Protein AF-A0A1I7U3R9-F1 (afdb_monomer_lite)

Structure (mmCIF, N/CA/C/O backbone):
data_AF-A0A1I7U3R9-F1
#
_entry.id   AF-A0A1I7U3R9-F1
#
loop_
_atom_site.group_PDB
_atom_site.id
_atom_site.type_symbol
_atom_site.label_atom_id
_atom_site.label_alt_id
_atom_site.label_comp_id
_atom_site.label_asym_id
_atom_site.label_entity_id
_atom_site.label_seq_id
_atom_site.pdbx_PDB_ins_code
_atom_site.Cartn_x
_atom_site.Cartn_y
_atom_site.Cartn_z
_atom_site.occupancy
_atom_site.B_iso_or_equiv
_atom_site.auth_seq_id
_a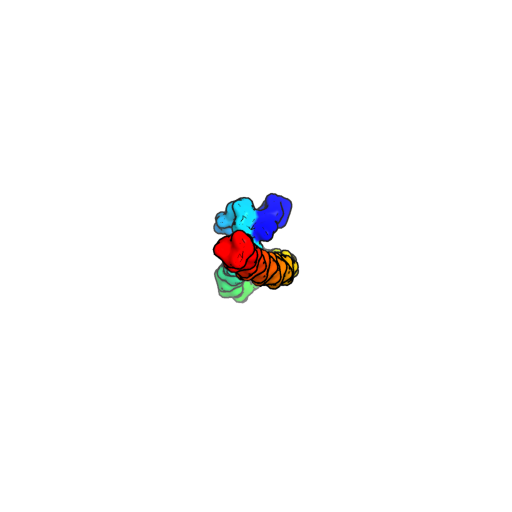tom_site.auth_comp_id
_atom_site.auth_asym_id
_atom_site.auth_atom_id
_atom_site.pdbx_PDB_model_num
ATOM 1 N N . MET A 1 1 ? -7.620 10.256 6.325 1.00 63.84 1 MET A N 1
ATOM 2 C CA . MET A 1 1 ? -8.037 10.963 5.102 1.00 63.84 1 MET A CA 1
ATOM 3 C C . MET A 1 1 ? -6.883 11.811 4.624 1.00 63.84 1 MET A C 1
ATOM 5 O O . MET A 1 1 ? -6.332 12.530 5.452 1.00 63.84 1 MET A O 1
ATOM 9 N N . ALA A 1 2 ? -6.526 11.701 3.342 1.00 65.81 2 ALA A N 1
ATOM 10 C CA . ALA A 1 2 ? -5.388 12.408 2.758 1.00 65.81 2 ALA A CA 1
ATOM 11 C C . ALA A 1 2 ? -5.561 13.927 2.775 1.00 65.81 2 ALA A C 1
ATOM 13 O O . ALA A 1 2 ? -6.608 14.441 2.378 1.00 65.81 2 ALA A O 1
ATOM 14 N N . THR A 1 3 ? -4.536 14.633 3.254 1.00 72.69 3 THR A N 1
ATOM 15 C CA . THR A 1 3 ? -4.520 16.100 3.282 1.00 72.69 3 THR A CA 1
ATOM 16 C C . THR A 1 3 ? -4.174 16.675 1.905 1.00 72.69 3 THR A C 1
ATOM 18 O O . THR A 1 3 ? -3.479 16.034 1.118 1.00 72.69 3 THR A O 1
ATOM 21 N N . HIS A 1 4 ? -4.636 17.893 1.598 1.00 63.56 4 HIS A N 1
ATOM 22 C CA . HIS A 1 4 ? -4.396 18.548 0.300 1.00 63.56 4 HIS A CA 1
ATOM 23 C C . HIS A 1 4 ? -2.897 18.628 -0.066 1.00 63.56 4 HIS A C 1
ATOM 25 O O . HIS A 1 4 ? -2.537 18.459 -1.228 1.00 63.56 4 HIS A O 1
ATOM 31 N N . ASP A 1 5 ? -2.013 18.828 0.915 1.00 66.94 5 ASP A N 1
ATOM 32 C CA . ASP A 1 5 ? -0.554 18.897 0.716 1.00 66.94 5 ASP A CA 1
ATOM 33 C C . ASP A 1 5 ? 0.060 17.530 0.334 1.00 66.94 5 ASP A C 1
ATOM 35 O O . ASP A 1 5 ? 0.862 17.414 -0.602 1.00 66.94 5 ASP A O 1
ATOM 39 N N . GLU A 1 6 ? -0.402 16.452 0.978 1.00 67.75 6 GLU A N 1
ATOM 40 C CA . GLU A 1 6 ? -0.030 15.078 0.621 1.00 67.75 6 GLU A CA 1
ATOM 41 C C . GLU A 1 6 ? -0.581 14.693 -0.755 1.00 67.75 6 GLU A C 1
ATOM 43 O O . GLU A 1 6 ? 0.125 14.063 -1.545 1.00 67.75 6 GLU A O 1
ATOM 48 N N . LEU A 1 7 ? -1.807 15.118 -1.076 1.00 66.25 7 LEU A N 1
ATOM 49 C CA . LEU A 1 7 ? -2.437 14.913 -2.382 1.00 66.25 7 LEU A CA 1
ATOM 50 C C . LEU A 1 7 ? -1.692 15.649 -3.499 1.00 66.25 7 LEU A C 1
ATOM 52 O O . LEU A 1 7 ? -1.454 15.062 -4.553 1.00 66.25 7 LEU A O 1
ATOM 56 N N . GLN A 1 8 ? -1.242 16.885 -3.268 1.00 67.06 8 GLN A N 1
ATOM 57 C CA . GLN A 1 8 ? -0.422 17.627 -4.230 1.00 67.06 8 GLN A CA 1
ATOM 58 C C . GLN A 1 8 ? 0.913 16.923 -4.498 1.00 67.06 8 GLN A C 1
ATOM 60 O O . GLN A 1 8 ? 1.332 16.766 -5.650 1.00 67.06 8 GLN A O 1
ATOM 65 N N . THR A 1 9 ? 1.557 16.440 -3.434 1.00 71.38 9 THR A N 1
ATOM 66 C CA . THR A 1 9 ? 2.795 15.662 -3.540 1.00 71.38 9 THR A CA 1
ATOM 67 C C . THR A 1 9 ? 2.556 14.358 -4.313 1.00 71.38 9 THR A C 1
ATOM 69 O O . THR A 1 9 ? 3.342 14.012 -5.198 1.00 71.38 9 THR A O 1
ATOM 72 N N . LEU A 1 10 ? 1.440 13.669 -4.058 1.00 70.75 10 LEU A N 1
ATOM 73 C CA . LEU A 1 10 ? 1.028 12.438 -4.743 1.00 70.75 10 LEU A CA 1
ATOM 74 C C . LEU A 1 10 ? 0.729 12.654 -6.234 1.00 70.75 10 LEU A C 1
ATOM 76 O O . LEU A 1 10 ? 1.238 11.902 -7.069 1.00 70.75 10 LEU A O 1
ATOM 80 N N . MET A 1 11 ? -0.013 13.706 -6.585 1.00 66.81 11 MET A N 1
ATOM 81 C CA . MET A 1 11 ? -0.333 14.060 -7.974 1.00 66.81 11 MET A CA 1
ATOM 82 C C . MET A 1 11 ? 0.914 14.436 -8.787 1.00 66.81 11 MET A C 1
ATOM 84 O O . MET A 1 11 ? 0.969 14.174 -9.988 1.00 66.81 11 MET A O 1
ATOM 88 N N . SER A 1 12 ? 1.951 14.993 -8.147 1.00 67.50 12 SER A N 1
ATOM 89 C CA . SER A 1 12 ? 3.231 15.287 -8.813 1.00 67.50 12 SER A CA 1
ATOM 90 C C . SER A 1 12 ? 4.029 14.025 -9.186 1.00 67.50 12 SER A C 1
ATOM 92 O O . SER A 1 12 ? 4.806 14.020 -10.145 1.00 67.50 12 SER A O 1
ATOM 94 N N . VAL A 1 13 ? 3.837 12.936 -8.435 1.00 66.44 13 VAL A N 1
ATOM 95 C CA . VAL A 1 13 ? 4.547 11.659 -8.608 1.00 66.44 13 VAL A CA 1
ATOM 96 C C . VAL A 1 13 ? 3.758 10.699 -9.505 1.00 66.44 13 VAL A C 1
ATOM 98 O O . VAL A 1 13 ? 4.356 9.909 -10.248 1.00 66.44 13 VAL A O 1
ATOM 101 N N . VAL A 1 14 ? 2.426 10.790 -9.474 1.00 67.69 14 VAL A N 1
ATOM 102 C CA . VAL A 1 14 ? 1.514 9.994 -10.298 1.00 67.69 14 VAL A CA 1
ATOM 103 C C . VAL A 1 14 ? 0.416 10.898 -10.881 1.00 67.69 14 VAL A C 1
ATOM 105 O O . VAL A 1 14 ? -0.643 11.048 -10.277 1.00 67.69 14 VAL A O 1
ATOM 108 N N . PRO A 1 15 ? 0.624 11.476 -12.079 1.00 64.56 15 PRO A N 1
ATOM 109 C CA . PRO A 1 15 ? -0.352 12.381 -12.696 1.00 64.56 15 PRO A CA 1
ATOM 110 C C . PRO A 1 15 ? -1.682 11.694 -13.036 1.00 64.56 15 PRO A C 1
ATOM 112 O O . PRO A 1 15 ? -2.714 12.345 -13.152 1.00 64.56 15 PRO A O 1
ATOM 115 N N . SER A 1 16 ? -1.651 10.372 -13.217 1.00 63.44 16 SER A N 1
ATOM 116 C CA . SER A 1 16 ? -2.804 9.532 -13.552 1.00 63.44 16 SER A CA 1
ATOM 117 C C . SER A 1 16 ? -3.656 9.147 -12.336 1.00 63.44 16 SER A C 1
ATOM 119 O O . SER A 1 16 ? -4.686 8.497 -12.508 1.00 63.44 16 SER A O 1
ATOM 121 N N . LEU A 1 17 ? -3.227 9.489 -11.117 1.00 66.31 17 LEU A N 1
ATOM 122 C CA . LEU A 1 17 ? -3.932 9.128 -9.892 1.00 66.31 17 LEU A CA 1
ATOM 123 C C . LEU A 1 17 ? -5.112 10.088 -9.704 1.00 66.31 17 LEU A C 1
ATOM 125 O O . LEU A 1 17 ? -4.934 11.243 -9.322 1.00 66.31 17 LEU A O 1
ATOM 129 N N . GLN A 1 18 ? -6.326 9.618 -9.988 1.00 65.56 18 GLN A N 1
ATOM 130 C CA . GLN A 1 18 ? -7.556 10.357 -9.700 1.00 65.56 18 GLN A CA 1
ATOM 131 C C . GLN A 1 18 ? -7.884 10.243 -8.208 1.00 65.56 18 GLN A C 1
ATOM 133 O O . GLN A 1 18 ? -8.824 9.554 -7.816 1.00 65.56 18 GLN A O 1
ATOM 138 N N . VAL A 1 19 ? -7.078 10.886 -7.365 1.00 66.81 19 VAL A N 1
ATOM 139 C CA . VAL A 1 19 ? -7.344 10.959 -5.927 1.00 66.81 19 VAL A CA 1
ATOM 140 C C . VAL A 1 19 ? -8.153 12.218 -5.649 1.00 66.81 19 VAL A C 1
ATOM 142 O O . VAL A 1 19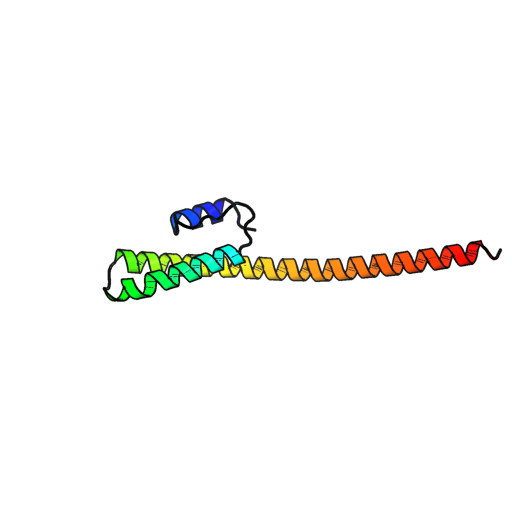 ? -7.677 13.325 -5.879 1.00 66.81 19 VAL A O 1
ATOM 145 N N . GLN A 1 20 ? -9.385 12.049 -5.171 1.00 70.00 20 GLN A N 1
ATOM 146 C CA . GLN A 1 20 ? -10.198 13.158 -4.666 1.00 70.00 20 GLN A CA 1
ATOM 147 C C . GLN A 1 20 ? -9.924 13.401 -3.180 1.00 70.00 20 GLN A C 1
ATOM 149 O O . GLN A 1 20 ? -9.537 12.487 -2.443 1.00 70.00 20 GLN A O 1
ATOM 154 N N . GLU A 1 21 ? -10.155 14.633 -2.728 1.00 67.31 21 GLU A N 1
ATOM 155 C CA . GLU A 1 21 ? -10.139 14.961 -1.302 1.00 67.31 21 GLU A CA 1
ATOM 156 C C . GLU A 1 21 ? -11.117 14.061 -0.535 1.00 67.31 21 GLU A C 1
ATOM 158 O O . GLU A 1 21 ? -12.237 13.814 -0.976 1.00 67.31 21 GLU A O 1
ATOM 163 N N . GLY A 1 22 ? -10.671 13.526 0.602 1.00 72.12 22 GLY A N 1
ATOM 164 C CA . GLY A 1 22 ? -11.453 12.575 1.398 1.00 72.12 22 GLY A CA 1
ATOM 165 C C . GLY A 1 22 ? -11.284 11.101 1.013 1.00 72.12 22 GLY A C 1
ATOM 166 O O . GLY A 1 22 ? -11.784 10.242 1.738 1.00 72.12 22 GLY A O 1
ATOM 167 N N . THR A 1 23 ? -10.531 10.776 -0.047 1.00 79.12 23 THR A N 1
ATOM 168 C CA . THR A 1 23 ? -10.164 9.378 -0.341 1.00 79.12 23 THR A CA 1
ATOM 169 C C . THR A 1 23 ? -9.370 8.790 0.844 1.00 79.12 23 THR A C 1
ATOM 171 O O . THR A 1 23 ? -8.450 9.452 1.352 1.00 79.12 23 THR A O 1
ATOM 174 N N . PRO A 1 24 ? -9.702 7.577 1.328 1.00 84.06 24 PRO A N 1
ATOM 175 C CA . PRO A 1 24 ? -8.971 6.944 2.423 1.00 84.06 24 PRO A CA 1
ATOM 176 C C . PRO A 1 24 ? -7.530 6.636 2.004 1.00 84.06 24 PRO A C 1
ATOM 178 O O . PRO A 1 24 ? -7.265 6.314 0.843 1.00 84.06 24 PRO A O 1
ATOM 181 N N . TYR A 1 25 ? -6.584 6.700 2.950 1.00 85.31 25 TYR A N 1
ATOM 182 C CA . TYR A 1 25 ? -5.163 6.514 2.626 1.00 85.31 25 TYR A CA 1
ATOM 183 C C . TYR A 1 25 ? -4.885 5.128 2.017 1.00 85.31 25 TYR A C 1
ATOM 185 O O . TYR A 1 25 ? -3.994 4.978 1.177 1.00 85.31 25 TYR A O 1
ATOM 193 N N . TYR A 1 26 ? -5.683 4.125 2.395 1.00 88.88 26 TYR A N 1
ATOM 194 C CA . TYR A 1 26 ? -5.591 2.763 1.877 1.00 88.88 26 TYR A CA 1
ATOM 195 C C . TYR A 1 26 ? -5.849 2.664 0.366 1.00 88.88 26 TYR A C 1
ATOM 197 O O . TYR A 1 26 ? -5.067 2.028 -0.342 1.00 88.88 26 TYR A O 1
ATOM 205 N N . ASP A 1 27 ? -6.894 3.318 -0.145 1.00 87.56 27 ASP A N 1
ATOM 206 C CA . ASP A 1 27 ? -7.236 3.259 -1.574 1.00 87.56 27 ASP A CA 1
ATOM 207 C C . ASP A 1 27 ? -6.159 3.932 -2.424 1.00 87.56 27 ASP A C 1
ATOM 209 O O . ASP A 1 27 ? -5.755 3.416 -3.469 1.00 87.56 27 ASP A O 1
ATOM 213 N N . VAL A 1 28 ? -5.623 5.049 -1.930 1.00 86.75 28 VAL A N 1
ATOM 214 C CA . VAL A 1 28 ? -4.484 5.731 -2.552 1.00 86.75 28 VAL A CA 1
ATOM 215 C C . VAL A 1 28 ? -3.264 4.806 -2.598 1.00 86.75 28 VAL A C 1
ATOM 217 O O . VAL A 1 28 ? -2.595 4.706 -3.629 1.00 86.75 28 VAL A O 1
ATOM 220 N N . LEU A 1 29 ? -2.987 4.077 -1.511 1.00 89.31 29 LEU A N 1
ATOM 221 C CA . LEU A 1 29 ? -1.860 3.147 -1.436 1.00 89.31 29 LEU A CA 1
ATOM 222 C C . LEU A 1 29 ? -2.017 1.993 -2.422 1.00 89.31 29 LEU A C 1
ATOM 224 O O . LEU A 1 29 ? -1.049 1.618 -3.088 1.00 89.31 29 LEU A O 1
ATOM 228 N N . LEU A 1 30 ? -3.231 1.463 -2.555 1.00 90.94 30 LEU A N 1
ATOM 229 C CA . LEU A 1 30 ? -3.531 0.397 -3.498 1.00 90.94 30 LEU A CA 1
ATOM 230 C C . LEU A 1 30 ? -3.256 0.830 -4.943 1.00 90.94 30 LEU A C 1
ATOM 232 O O . LEU A 1 30 ? -2.612 0.091 -5.691 1.00 90.94 30 LEU A O 1
ATOM 236 N N . GLN A 1 31 ? -3.679 2.036 -5.327 1.00 88.88 31 GLN A N 1
ATOM 237 C CA . GLN A 1 31 ? -3.428 2.550 -6.674 1.00 88.88 31 GLN A CA 1
ATOM 238 C C . GLN A 1 31 ? -1.924 2.736 -6.951 1.00 88.88 31 GLN A C 1
ATOM 240 O O . GLN A 1 31 ? -1.446 2.357 -8.021 1.00 88.88 31 GLN A O 1
ATOM 245 N N . ILE A 1 32 ? -1.143 3.232 -5.982 1.00 89.75 32 ILE A N 1
ATOM 246 C CA . ILE A 1 32 ? 0.321 3.353 -6.133 1.00 89.75 32 ILE A CA 1
ATOM 247 C C . ILE A 1 32 ? 0.973 1.979 -6.322 1.00 89.75 32 ILE A C 1
ATOM 249 O O . ILE A 1 32 ? 1.855 1.829 -7.165 1.00 89.75 32 ILE A O 1
ATOM 253 N N . ILE A 1 33 ? 0.542 0.960 -5.573 1.00 92.12 33 ILE A N 1
ATOM 254 C CA . ILE A 1 33 ? 1.071 -0.406 -5.709 1.00 92.12 33 ILE A CA 1
ATOM 255 C C . ILE A 1 33 ? 0.809 -0.960 -7.118 1.00 92.12 33 ILE A C 1
ATOM 257 O O . ILE A 1 33 ? 1.684 -1.606 -7.701 1.00 92.12 33 ILE A O 1
ATOM 261 N N . GLN A 1 34 ? -0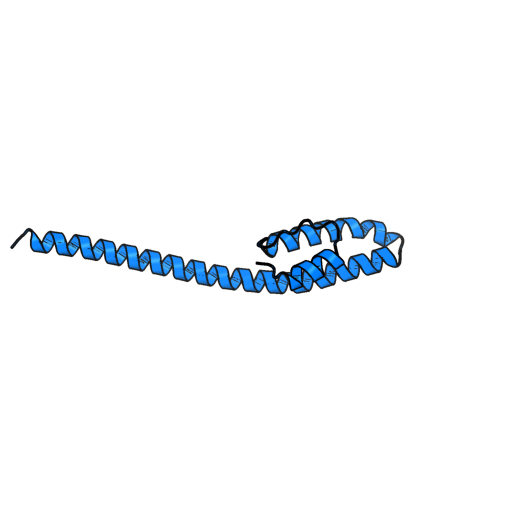.360 -0.680 -7.696 1.00 91.75 34 GLN A N 1
ATOM 262 C CA . GLN A 1 34 ? -0.673 -1.085 -9.069 1.00 91.75 34 GLN A CA 1
ATOM 263 C C . GLN A 1 34 ? 0.242 -0.402 -10.094 1.00 91.75 34 GLN A C 1
ATOM 265 O O . GLN A 1 34 ? 0.721 -1.060 -11.019 1.00 91.75 34 GLN A O 1
ATOM 270 N N . GLU A 1 35 ? 0.535 0.888 -9.919 1.00 89.00 35 GLU A N 1
ATOM 271 C CA . GLU A 1 35 ? 1.474 1.620 -10.781 1.00 89.00 35 GLU A CA 1
ATOM 272 C C . GLU A 1 35 ? 2.911 1.100 -10.645 1.00 89.00 35 GLU A C 1
ATOM 274 O O . GLU A 1 35 ? 3.576 0.885 -11.659 1.00 89.00 35 GLU A O 1
ATOM 279 N N . ILE A 1 36 ? 3.367 0.785 -9.424 1.00 92.31 36 ILE A N 1
ATOM 280 C CA . ILE A 1 36 ? 4.668 0.133 -9.194 1.00 92.31 36 ILE A CA 1
ATOM 281 C C . ILE A 1 36 ? 4.766 -1.150 -10.027 1.00 92.31 36 ILE A C 1
ATOM 283 O O . ILE A 1 36 ? 5.771 -1.369 -10.700 1.00 92.31 36 ILE A O 1
ATOM 287 N N . GLY A 1 37 ? 3.706 -1.965 -10.049 1.00 92.25 37 GLY A N 1
ATOM 288 C CA . GLY A 1 37 ? 3.646 -3.190 -10.848 1.00 92.25 37 GLY A CA 1
ATOM 289 C C . GLY A 1 37 ? 3.839 -2.964 -12.354 1.00 92.25 37 GLY A C 1
ATOM 290 O O . GLY A 1 37 ? 4.489 -3.776 -13.019 1.00 92.25 37 GLY A O 1
ATOM 291 N N . LYS A 1 38 ? 3.330 -1.847 -12.891 1.00 89.81 38 LYS A N 1
ATOM 292 C CA . LYS A 1 38 ? 3.470 -1.482 -14.313 1.00 89.81 38 LYS A CA 1
ATOM 293 C C . LYS A 1 38 ? 4.893 -1.048 -14.662 1.00 89.81 38 LYS A C 1
ATOM 295 O O . LYS A 1 38 ? 5.365 -1.347 -15.756 1.00 89.81 38 LYS A O 1
ATOM 300 N N . GLU A 1 39 ? 5.596 -0.402 -13.735 1.00 89.94 39 GLU A N 1
ATOM 301 C CA . GLU A 1 39 ? 6.951 0.122 -13.955 1.00 89.94 39 GLU A CA 1
ATOM 302 C C . GLU A 1 39 ? 8.059 -0.949 -13.827 1.00 89.94 39 GLU A C 1
ATOM 304 O O . GLU A 1 39 ? 9.182 -0.730 -14.288 1.00 89.94 39 GLU A O 1
ATOM 309 N N . ILE A 1 40 ? 7.768 -2.139 -13.276 1.00 92.31 40 ILE A N 1
ATOM 310 C CA . ILE A 1 40 ? 8.766 -3.215 -13.084 1.00 92.31 40 ILE A CA 1
ATOM 311 C C . ILE A 1 40 ? 9.350 -3.712 -14.414 1.00 92.31 40 ILE A C 1
ATOM 313 O O . ILE A 1 40 ? 10.568 -3.739 -14.575 1.00 92.31 40 ILE A O 1
ATOM 317 N N . ARG A 1 41 ? 8.509 -4.104 -15.383 1.00 92.44 41 ARG A N 1
ATOM 318 C CA . ARG A 1 41 ? 9.001 -4.651 -16.666 1.00 92.44 41 ARG A CA 1
ATOM 319 C C . ARG A 1 41 ? 9.782 -3.617 -17.486 1.00 92.44 41 ARG A C 1
ATOM 321 O O . ARG A 1 41 ? 10.872 -3.959 -17.942 1.00 92.44 41 ARG A O 1
ATOM 328 N N . PRO A 1 42 ? 9.300 -2.368 -17.658 1.00 91.25 42 PRO A N 1
ATOM 329 C CA . PRO A 1 42 ? 10.060 -1.343 -18.372 1.00 91.25 42 PRO A CA 1
ATOM 330 C C . PRO A 1 42 ? 11.404 -1.002 -17.707 1.00 91.25 42 PRO A C 1
ATOM 332 O O . PRO A 1 42 ? 12.314 -0.520 -18.374 1.00 91.25 42 PRO A O 1
ATOM 335 N N . THR A 1 43 ? 11.577 -1.289 -16.412 1.00 92.62 43 THR A N 1
ATOM 336 C CA . THR A 1 43 ? 12.850 -1.073 -15.702 1.00 92.62 43 THR A CA 1
ATOM 337 C C . THR A 1 43 ? 13.941 -2.063 -16.132 1.00 92.62 43 THR A C 1
ATOM 339 O O . THR A 1 43 ? 15.125 -1.747 -16.029 1.00 92.62 43 THR A O 1
ATOM 342 N N . TYR A 1 44 ? 13.594 -3.230 -16.689 1.00 93.81 44 TYR A N 1
ATOM 343 C CA . TYR A 1 44 ? 14.591 -4.212 -17.141 1.00 93.81 44 TYR A CA 1
ATOM 344 C C . TYR A 1 44 ? 15.460 -3.720 -18.299 1.00 93.81 44 TYR A C 1
ATOM 346 O O . TYR A 1 44 ? 16.595 -4.167 -18.436 1.00 93.81 44 TYR A O 1
ATOM 354 N N . THR A 1 45 ? 14.982 -2.756 -19.090 1.00 92.31 45 THR A N 1
ATOM 355 C CA . THR A 1 45 ? 15.796 -2.110 -20.132 1.00 92.31 45 THR A CA 1
ATOM 356 C C . THR A 1 45 ? 16.728 -1.031 -19.567 1.00 92.31 45 THR A C 1
ATOM 358 O O . THR A 1 45 ? 17.372 -0.320 -20.333 1.00 92.31 45 THR A O 1
ATOM 361 N N . PHE A 1 46 ? 16.775 -0.866 -18.238 1.00 86.19 46 PHE A N 1
ATOM 362 C CA . PHE A 1 46 ? 17.623 0.087 -17.521 1.00 86.19 46 PHE A CA 1
ATOM 363 C C . PHE A 1 46 ? 17.442 1.554 -17.950 1.00 86.19 46 PHE A C 1
ATOM 365 O O . PHE A 1 46 ? 18.366 2.367 -17.884 1.00 86.19 46 PHE A O 1
ATOM 372 N N . ASN A 1 47 ? 16.228 1.932 -18.364 1.00 92.00 47 ASN A N 1
ATOM 373 C CA . ASN A 1 47 ? 15.927 3.324 -18.678 1.00 92.00 47 ASN A CA 1
ATOM 374 C C . ASN A 1 47 ? 15.968 4.176 -17.400 1.00 92.00 47 ASN A C 1
ATOM 376 O O . ASN A 1 47 ? 15.158 3.990 -16.491 1.00 92.00 47 ASN A O 1
ATOM 380 N N . LYS A 1 48 ? 16.874 5.162 -17.365 1.00 92.06 48 LYS A N 1
ATOM 381 C CA . LYS A 1 48 ? 17.056 6.084 -16.235 1.00 92.06 48 LYS A CA 1
ATOM 382 C C . LYS A 1 48 ? 15.739 6.708 -15.761 1.00 92.06 48 LYS A C 1
ATOM 384 O O . LYS A 1 48 ? 15.514 6.795 -14.559 1.00 92.06 48 LYS A O 1
ATOM 389 N N . VAL A 1 49 ? 14.864 7.124 -16.675 1.00 90.25 49 VAL A N 1
ATOM 390 C CA . VAL A 1 49 ? 13.605 7.804 -16.326 1.00 90.25 49 VAL A CA 1
ATOM 391 C C . VAL A 1 49 ? 12.654 6.855 -15.599 1.00 90.25 49 VAL A C 1
ATOM 393 O O . VAL A 1 49 ? 12.117 7.209 -14.549 1.00 90.25 49 VAL A O 1
ATOM 396 N N . THR A 1 50 ? 12.492 5.640 -16.119 1.00 90.00 50 THR A N 1
ATOM 397 C CA . THR A 1 50 ? 11.664 4.585 -15.519 1.00 90.00 50 THR A CA 1
ATOM 398 C C . THR A 1 50 ? 12.214 4.157 -14.160 1.00 90.00 50 THR A C 1
ATOM 400 O O . THR A 1 50 ? 11.463 4.089 -13.190 1.00 90.00 50 THR A O 1
ATOM 403 N N . CYS A 1 51 ? 13.534 3.970 -14.043 1.00 91.44 51 CYS A N 1
ATOM 404 C CA . CYS A 1 51 ? 14.183 3.640 -12.773 1.00 91.44 51 CYS A CA 1
ATOM 405 C C . CYS A 1 51 ? 13.912 4.706 -11.697 1.00 91.44 51 CYS A C 1
ATOM 407 O O . CYS A 1 51 ? 13.574 4.379 -10.560 1.00 91.44 51 CYS A O 1
ATOM 409 N N . GLU A 1 52 ? 14.040 5.989 -12.044 1.00 91.00 52 GLU A N 1
ATOM 410 C CA . GLU A 1 52 ? 13.785 7.096 -11.113 1.00 91.00 52 GLU A CA 1
ATOM 411 C C . GLU A 1 52 ? 12.294 7.250 -10.785 1.00 91.00 52 GLU A C 1
ATOM 413 O O . GLU A 1 52 ? 11.939 7.636 -9.669 1.00 91.00 52 GLU A O 1
ATOM 418 N N . LYS A 1 53 ? 11.402 6.931 -11.729 1.00 90.00 53 LYS A N 1
ATOM 419 C CA . LYS A 1 53 ? 9.955 6.883 -11.488 1.00 90.00 53 LYS A CA 1
ATOM 420 C C . LYS A 1 53 ? 9.601 5.770 -10.496 1.00 90.00 53 LYS A C 1
ATOM 422 O O . LYS A 1 53 ? 8.952 6.054 -9.493 1.00 90.00 53 LYS A O 1
ATOM 427 N N . LEU A 1 54 ? 10.118 4.557 -10.703 1.00 91.12 54 LEU A N 1
ATOM 428 C CA . LEU A 1 54 ? 9.927 3.418 -9.800 1.00 91.12 54 LEU A CA 1
ATOM 429 C C . LEU A 1 54 ? 10.439 3.723 -8.384 1.00 91.12 54 LEU A C 1
ATOM 431 O O . LEU A 1 54 ? 9.740 3.478 -7.403 1.00 91.12 54 LEU A O 1
ATOM 435 N N . LYS A 1 55 ? 11.629 4.326 -8.259 1.00 91.56 55 LYS A N 1
ATOM 436 C CA . LYS A 1 55 ? 12.167 4.753 -6.956 1.00 91.56 55 LYS A CA 1
ATOM 437 C C . LYS A 1 55 ? 11.253 5.754 -6.254 1.00 91.56 55 LYS A C 1
ATOM 439 O O . LYS A 1 55 ? 10.998 5.593 -5.061 1.00 91.56 55 LYS A O 1
ATOM 444 N N . ARG A 1 56 ? 10.756 6.769 -6.971 1.00 90.19 56 ARG A N 1
ATOM 445 C CA . ARG A 1 56 ? 9.819 7.754 -6.409 1.00 90.19 56 ARG A CA 1
ATOM 446 C C . ARG A 1 56 ? 8.532 7.085 -5.937 1.00 90.19 56 ARG A C 1
ATOM 448 O O . ARG A 1 56 ? 8.145 7.303 -4.796 1.00 90.19 56 ARG A O 1
ATOM 455 N N . HIS A 1 57 ? 7.938 6.208 -6.748 1.00 90.00 57 HIS A N 1
ATOM 456 C CA . HIS A 1 57 ? 6.726 5.465 -6.377 1.00 90.00 57 HIS A CA 1
ATOM 457 C C . HIS A 1 57 ? 6.921 4.641 -5.099 1.00 90.00 57 HIS A C 1
ATOM 459 O O . HIS A 1 57 ? 6.080 4.689 -4.203 1.00 90.00 57 HIS A O 1
ATOM 465 N N . ILE A 1 58 ? 8.063 3.960 -4.962 1.00 92.44 58 ILE A N 1
ATOM 466 C CA . ILE A 1 58 ? 8.399 3.188 -3.757 1.00 92.44 58 ILE A CA 1
ATOM 467 C C . ILE A 1 58 ? 8.543 4.096 -2.526 1.00 92.44 58 ILE A C 1
ATOM 469 O O . ILE A 1 58 ? 8.037 3.761 -1.455 1.00 92.44 58 ILE A O 1
ATOM 473 N N . GLN A 1 59 ? 9.220 5.243 -2.643 1.00 90.94 59 GLN A N 1
ATOM 474 C CA . GLN A 1 59 ? 9.381 6.164 -1.510 1.00 90.94 59 GLN A CA 1
ATOM 475 C C . GLN A 1 59 ? 8.042 6.761 -1.069 1.00 90.94 59 GLN A C 1
ATOM 477 O O . GLN A 1 59 ? 7.749 6.789 0.126 1.00 90.94 59 GLN A O 1
ATOM 482 N N . THR A 1 60 ? 7.203 7.170 -2.020 1.00 87.75 60 THR A N 1
ATOM 483 C CA . THR A 1 60 ? 5.864 7.691 -1.732 1.00 87.75 60 THR A CA 1
ATOM 484 C C . THR A 1 60 ? 4.986 6.637 -1.057 1.00 87.75 60 THR A C 1
ATOM 486 O O . THR A 1 60 ? 4.375 6.929 -0.030 1.00 87.75 60 THR A O 1
ATOM 489 N N . ALA A 1 61 ? 4.995 5.389 -1.542 1.00 91.44 61 ALA A N 1
ATOM 490 C CA . ALA A 1 61 ? 4.274 4.287 -0.900 1.00 91.44 61 ALA A CA 1
ATOM 491 C C . ALA A 1 61 ? 4.707 4.090 0.564 1.00 91.44 61 ALA A C 1
ATOM 493 O O . ALA A 1 61 ? 3.868 3.905 1.441 1.00 91.44 61 ALA A O 1
ATOM 494 N N . LYS A 1 62 ? 6.010 4.194 0.864 1.00 90.81 62 LYS A N 1
ATOM 495 C CA . LYS A 1 62 ? 6.525 4.059 2.239 1.00 90.81 62 LYS A CA 1
ATOM 496 C C . LYS A 1 62 ? 6.024 5.144 3.188 1.00 90.81 62 LYS A C 1
ATOM 498 O O . LYS A 1 62 ? 5.788 4.849 4.357 1.00 90.81 62 LYS A O 1
ATOM 503 N N . ILE A 1 63 ? 5.904 6.384 2.719 1.00 88.69 63 ILE A N 1
ATOM 504 C CA . ILE A 1 63 ? 5.349 7.482 3.523 1.00 88.69 63 ILE A CA 1
ATOM 505 C C . ILE A 1 63 ? 3.866 7.212 3.782 1.00 88.69 63 ILE A C 1
ATOM 507 O O . ILE A 1 63 ? 3.425 7.244 4.929 1.00 88.69 63 ILE A O 1
ATOM 511 N N . LEU A 1 64 ? 3.134 6.839 2.733 1.00 88.25 64 LEU A N 1
ATOM 512 C CA . LEU A 1 64 ? 1.703 6.580 2.801 1.00 88.25 64 LEU A CA 1
ATOM 513 C C . LEU A 1 64 ? 1.351 5.402 3.720 1.00 88.25 64 LEU A C 1
ATOM 515 O O . LEU A 1 64 ? 0.375 5.475 4.455 1.00 88.25 64 LEU A O 1
ATOM 519 N N . ILE A 1 65 ? 2.182 4.356 3.773 1.00 91.81 65 ILE A N 1
ATOM 520 C CA . ILE A 1 65 ? 2.008 3.237 4.715 1.00 91.81 65 ILE A CA 1
ATOM 521 C C . ILE A 1 65 ? 1.979 3.724 6.170 1.00 91.81 65 ILE A C 1
ATOM 523 O O . ILE A 1 65 ? 1.169 3.232 6.953 1.00 91.81 65 ILE A O 1
ATOM 527 N N . LYS A 1 66 ? 2.819 4.700 6.539 1.00 89.88 66 LYS A N 1
ATOM 528 C CA . LYS A 1 66 ? 2.810 5.260 7.900 1.00 89.88 66 LYS A CA 1
ATOM 529 C C . LYS A 1 66 ? 1.498 5.990 8.193 1.00 89.88 66 LYS A C 1
ATOM 531 O O . LYS A 1 66 ? 0.946 5.826 9.277 1.00 89.88 66 LYS A O 1
ATOM 536 N N . ALA A 1 67 ? 0.984 6.746 7.221 1.00 87.00 67 ALA A N 1
ATOM 537 C CA . ALA A 1 67 ? -0.313 7.411 7.333 1.00 87.00 67 ALA A CA 1
ATOM 538 C C . ALA A 1 67 ? -1.467 6.396 7.449 1.00 87.00 67 ALA A C 1
ATOM 540 O O . ALA A 1 67 ? -2.311 6.539 8.331 1.00 87.00 67 ALA A O 1
ATOM 541 N N . CYS A 1 68 ? -1.452 5.319 6.652 1.00 89.81 68 CYS A N 1
ATOM 542 C CA . CYS A 1 68 ? -2.427 4.225 6.743 1.00 89.81 68 CYS A CA 1
ATOM 543 C C . CYS A 1 68 ? -2.406 3.532 8.112 1.00 89.81 68 CYS A C 1
ATOM 545 O O . CYS A 1 68 ? -3.458 3.241 8.671 1.00 89.81 68 CYS A O 1
ATOM 547 N N . GLN A 1 69 ? -1.218 3.259 8.663 1.00 91.00 69 GLN A N 1
ATOM 548 C CA . GLN A 1 69 ? -1.082 2.642 9.987 1.00 91.00 69 GLN A CA 1
ATOM 549 C C . GLN A 1 69 ? -1.662 3.539 11.083 1.00 91.00 69 GLN A C 1
ATOM 551 O O . GLN A 1 69 ? -2.394 3.063 11.947 1.00 91.00 69 GLN A O 1
ATOM 556 N N . GLN A 1 70 ? -1.377 4.841 11.023 1.00 89.00 70 GLN A N 1
ATOM 557 C CA . GLN A 1 70 ? -1.918 5.801 11.978 1.00 89.00 70 GLN A CA 1
ATOM 558 C C . GLN A 1 70 ? -3.444 5.940 11.860 1.00 89.00 70 GLN A C 1
ATOM 560 O O . GLN A 1 70 ? -4.128 6.033 12.880 1.00 89.00 70 GLN A O 1
ATOM 565 N N . GLU A 1 71 ? -3.983 5.949 10.636 1.00 86.75 71 GLU A N 1
ATOM 566 C CA . GLU A 1 71 ? -5.430 5.960 10.388 1.00 86.75 71 GLU A CA 1
ATOM 567 C C . GLU A 1 71 ? -6.097 4.701 10.963 1.00 86.75 71 GLU A C 1
ATOM 569 O O . GLU A 1 71 ? -7.051 4.824 11.728 1.00 86.75 71 GLU A O 1
ATOM 574 N N . ALA A 1 72 ? -5.529 3.516 10.725 1.00 88.00 72 ALA A N 1
ATOM 575 C CA . ALA A 1 72 ? -6.049 2.253 11.252 1.00 88.00 72 ALA A CA 1
ATOM 576 C C . ALA A 1 72 ? -6.046 2.190 12.792 1.00 88.00 72 ALA A C 1
ATOM 578 O O . ALA A 1 72 ? -7.023 1.752 13.398 1.00 88.00 72 ALA A O 1
ATOM 579 N N . GLU A 1 73 ? -4.977 2.659 13.442 1.00 91.12 73 GLU A N 1
ATOM 580 C CA . GLU A 1 73 ? -4.904 2.733 14.908 1.00 91.12 73 GLU A CA 1
ATOM 581 C C . GLU A 1 73 ? -5.959 3.686 15.489 1.00 91.12 73 GLU A C 1
ATOM 583 O O . GLU A 1 73 ? -6.565 3.406 16.527 1.00 91.12 73 GLU A O 1
ATOM 588 N N . ASN A 1 74 ? -6.207 4.814 14.820 1.00 88.00 74 ASN A N 1
ATOM 589 C CA . ASN A 1 74 ? -7.228 5.771 15.239 1.00 88.00 74 ASN A CA 1
ATOM 590 C C . ASN A 1 74 ? -8.641 5.211 15.048 1.00 88.00 74 ASN A C 1
ATOM 592 O O . ASN A 1 74 ? -9.490 5.386 15.923 1.00 88.00 74 ASN A O 1
ATOM 596 N N . ASP A 1 75 ? -8.895 4.531 13.935 1.00 86.50 75 ASP A N 1
ATOM 597 C CA . ASP A 1 75 ? -10.202 3.948 13.645 1.00 86.50 75 ASP A CA 1
ATOM 598 C C . ASP A 1 75 ? -10.517 2.768 14.564 1.00 86.50 75 ASP A C 1
ATOM 600 O O . ASP A 1 75 ? -11.646 2.656 15.036 1.00 86.50 75 ASP A O 1
ATOM 604 N N . LYS A 1 76 ? -9.512 1.966 14.937 1.00 87.38 76 LYS A N 1
ATOM 605 C CA . LYS A 1 76 ? -9.647 0.947 15.985 1.00 87.38 76 LYS A CA 1
ATOM 606 C C . LYS A 1 76 ? -10.070 1.563 17.322 1.00 87.38 76 LYS A C 1
ATOM 608 O O . LYS A 1 76 ? -11.054 1.127 17.905 1.00 87.38 76 LYS A O 1
ATOM 613 N N . LYS A 1 77 ? -9.397 2.630 17.772 1.00 86.50 77 LYS A N 1
ATOM 614 C CA . LYS A 1 77 ? -9.763 3.337 19.017 1.00 86.50 77 LYS A CA 1
ATOM 615 C C . LYS A 1 77 ? -11.176 3.919 18.966 1.00 86.50 77 LYS A C 1
ATOM 617 O O . LYS A 1 77 ? -11.895 3.865 19.959 1.00 86.50 77 LYS A O 1
ATOM 622 N N . LYS A 1 78 ? -11.582 4.479 17.821 1.00 84.69 78 LYS A N 1
ATOM 623 C CA . LYS A 1 78 ? -12.953 4.972 17.618 1.00 84.69 78 LYS A CA 1
ATOM 624 C C . LYS A 1 78 ? -13.971 3.838 17.653 1.00 84.69 78 LYS A C 1
ATOM 626 O O . LYS A 1 78 ? -15.029 4.021 18.240 1.00 84.69 78 LYS A O 1
ATOM 631 N N . ALA A 1 79 ? -13.665 2.695 17.042 1.00 84.06 79 ALA A N 1
ATOM 632 C CA . ALA A 1 79 ? -14.528 1.521 17.075 1.00 84.06 79 ALA A CA 1
ATOM 633 C C . ALA A 1 79 ? -14.694 1.002 18.510 1.00 84.06 79 ALA A C 1
ATOM 635 O O . ALA A 1 79 ? -15.823 0.798 18.948 1.00 84.06 79 ALA A O 1
ATOM 636 N N . ASP A 1 80 ? -13.600 0.894 19.268 1.00 82.94 80 ASP A N 1
ATOM 637 C CA . ASP A 1 80 ? -13.627 0.498 20.680 1.00 82.94 80 ASP A CA 1
ATOM 638 C C . ASP A 1 80 ? -14.476 1.477 21.519 1.00 82.94 80 ASP A C 1
ATOM 640 O O . ASP A 1 80 ? -15.357 1.060 22.273 1.00 82.94 80 ASP A O 1
ATOM 644 N N . ALA A 1 81 ? -14.294 2.788 21.318 1.00 84.38 81 ALA A N 1
ATOM 645 C CA . ALA A 1 81 ? -15.085 3.823 21.985 1.00 84.38 81 ALA A CA 1
ATOM 646 C C . ALA A 1 81 ? -16.571 3.807 21.574 1.00 84.38 81 ALA A C 1
ATOM 648 O O . ALA A 1 81 ? -17.446 4.044 22.405 1.00 84.38 81 ALA A O 1
ATOM 649 N N . ALA A 1 82 ? -16.880 3.508 20.309 1.00 82.75 82 ALA A N 1
ATOM 650 C CA . ALA A 1 82 ? -18.253 3.388 19.822 1.00 82.75 82 ALA A CA 1
ATOM 651 C C . ALA A 1 82 ? -18.961 2.160 20.413 1.00 82.75 82 ALA A C 1
ATOM 653 O O . ALA A 1 82 ? -20.132 2.252 20.782 1.00 82.75 82 ALA A O 1
ATOM 654 N N . ILE A 1 83 ? -18.251 1.037 20.560 1.00 82.31 83 ILE A N 1
ATOM 655 C CA . ILE A 1 83 ? -18.766 -0.174 21.213 1.00 82.31 83 ILE A CA 1
ATOM 656 C C . ILE A 1 83 ? -19.064 0.106 22.692 1.00 82.31 83 ILE A C 1
ATOM 658 O O . ILE A 1 83 ? -20.112 -0.292 23.204 1.00 82.31 83 ILE A O 1
ATOM 662 N N . GLU A 1 84 ? -18.180 0.827 23.385 1.00 78.31 84 GLU A N 1
ATOM 663 C CA . GLU A 1 84 ? -18.403 1.206 24.781 1.00 78.31 84 GLU A CA 1
ATOM 664 C C . GLU A 1 84 ? -19.572 2.192 24.935 1.00 78.31 84 GLU A C 1
ATOM 666 O O . GLU A 1 84 ? -20.429 1.998 25.801 1.00 78.31 84 GLU A O 1
ATOM 671 N N . ALA A 1 85 ? -19.677 3.188 24.051 1.00 79.06 85 ALA A N 1
ATOM 672 C CA . ALA A 1 85 ? -20.796 4.126 24.027 1.00 79.06 85 ALA A CA 1
ATOM 673 C C . ALA A 1 85 ? -22.136 3.416 23.765 1.00 79.06 85 ALA A C 1
ATOM 675 O O . ALA A 1 85 ? -23.115 3.675 24.466 1.00 79.06 85 ALA A O 1
ATOM 676 N N . GLN A 1 86 ? -22.180 2.467 22.824 1.00 79.50 86 GLN A N 1
ATOM 677 C CA . GLN A 1 86 ? -23.368 1.642 22.575 1.00 79.50 86 GLN A CA 1
ATOM 678 C C . GLN A 1 86 ? -23.731 0.786 23.793 1.00 79.50 86 GLN A C 1
ATOM 680 O O . GLN A 1 86 ? -24.905 0.674 24.145 1.00 79.50 86 GLN A O 1
ATOM 685 N N . ARG A 1 87 ? -22.737 0.221 24.490 1.00 78.50 87 ARG A N 1
ATOM 686 C CA . ARG A 1 87 ? -22.969 -0.563 25.709 1.00 78.50 87 ARG A CA 1
ATOM 687 C C . ARG A 1 87 ? -23.52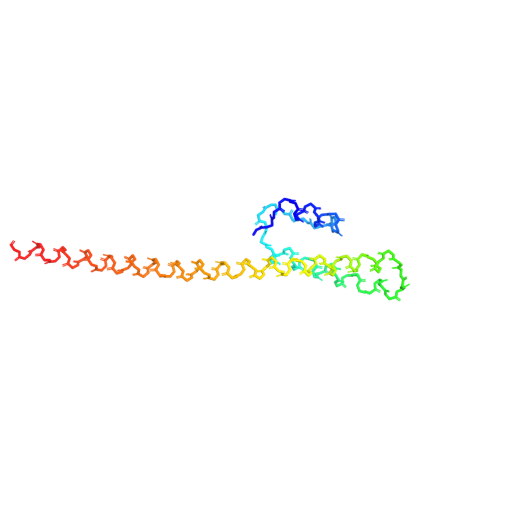5 0.294 26.846 1.00 78.50 87 ARG A C 1
ATOM 689 O O . ARG A 1 87 ? -24.429 -0.149 27.550 1.00 78.50 87 ARG A O 1
ATOM 696 N N . GLN A 1 88 ? -23.017 1.510 27.025 1.00 75.62 88 GLN A N 1
ATOM 697 C CA . GLN A 1 88 ? -23.518 2.451 28.029 1.00 75.62 88 GLN A CA 1
ATOM 698 C C . GLN A 1 88 ? -24.936 2.935 27.699 1.00 75.62 88 GLN A C 1
ATOM 700 O O . GLN A 1 88 ? -25.767 3.015 28.599 1.00 75.62 88 GLN A O 1
ATOM 705 N N . GLN A 1 89 ? -25.244 3.176 26.422 1.00 76.94 89 GLN A N 1
ATOM 706 C CA . GLN A 1 89 ? -26.596 3.513 25.963 1.00 76.94 89 GLN A CA 1
ATOM 707 C C . GLN A 1 89 ? -27.580 2.356 26.181 1.00 76.94 89 GLN A C 1
ATOM 709 O O . GLN A 1 89 ? -28.678 2.582 26.683 1.00 76.94 89 GLN A O 1
ATOM 714 N N . ALA A 1 90 ? -27.177 1.114 25.898 1.00 77.44 90 ALA A N 1
ATOM 715 C CA . ALA A 1 90 ? -27.997 -0.071 26.154 1.00 77.44 90 ALA A CA 1
ATOM 716 C C . ALA A 1 90 ? -28.232 -0.305 27.658 1.00 77.44 90 ALA A C 1
ATOM 718 O O . ALA A 1 90 ? -29.342 -0.632 28.074 1.00 77.44 90 ALA A O 1
ATOM 719 N N . LEU A 1 91 ? -27.211 -0.090 28.496 1.00 72.75 91 LEU A N 1
ATOM 720 C CA . LEU A 1 91 ? -27.343 -0.163 29.954 1.00 72.75 91 LEU A CA 1
ATOM 721 C C . LEU A 1 91 ? -28.213 0.969 30.516 1.00 72.75 91 LEU A C 1
ATOM 723 O O . LEU A 1 91 ? -28.958 0.731 31.462 1.00 72.75 91 LEU A O 1
ATOM 727 N N . ALA A 1 92 ? -28.137 2.177 29.952 1.00 73.25 92 ALA A N 1
ATOM 728 C CA . ALA A 1 92 ? -28.990 3.300 30.329 1.00 73.25 92 ALA A CA 1
ATOM 729 C C . ALA A 1 92 ? -30.456 3.063 29.927 1.00 73.25 92 ALA A C 1
ATOM 731 O O . ALA A 1 92 ? -31.339 3.296 30.748 1.00 73.25 92 ALA A O 1
ATOM 732 N N . ALA A 1 93 ? -30.705 2.509 28.734 1.00 71.94 93 ALA A N 1
ATOM 733 C CA . ALA A 1 93 ? -32.040 2.114 28.278 1.00 71.94 93 ALA A CA 1
ATOM 734 C C . ALA A 1 93 ? -32.649 1.000 29.154 1.00 71.94 93 ALA A C 1
ATOM 736 O O . ALA A 1 93 ? -33.799 1.095 29.582 1.00 71.94 93 ALA A O 1
ATOM 737 N N . ALA A 1 94 ? -31.850 -0.004 29.532 1.00 70.75 94 ALA A N 1
ATOM 738 C CA . ALA A 1 94 ? -32.280 -1.048 30.466 1.00 70.75 94 ALA A CA 1
ATOM 739 C C . ALA A 1 94 ? -32.522 -0.516 31.894 1.00 70.75 94 ALA A C 1
ATOM 741 O O . ALA A 1 94 ? -33.252 -1.124 32.680 1.00 70.75 94 ALA A O 1
ATOM 742 N N . LYS A 1 95 ? -31.898 0.612 32.262 1.00 65.06 95 LYS A N 1
ATOM 743 C CA . LYS A 1 95 ? -32.128 1.278 33.550 1.00 65.06 95 LYS A CA 1
ATOM 744 C C . LYS A 1 95 ? -33.406 2.115 33.540 1.00 65.06 95 LYS A C 1
ATOM 746 O O . LYS A 1 95 ? -34.059 2.162 34.574 1.00 65.06 95 LYS A O 1
ATOM 751 N N . SER A 1 96 ? -33.776 2.729 32.414 1.00 57.31 96 SER A N 1
ATOM 752 C CA . SER A 1 96 ? -35.041 3.466 32.290 1.00 57.31 96 SER A CA 1
ATOM 753 C C . SER A 1 96 ? -36.269 2.552 32.311 1.00 57.31 96 SER A C 1
ATOM 755 O O . SER A 1 96 ? -37.243 2.899 32.967 1.00 57.31 96 SER A O 1
ATOM 757 N N . GLU A 1 97 ? -36.208 1.360 31.706 1.00 57.53 97 GLU A N 1
ATOM 758 C CA . GLU A 1 97 ? -37.312 0.378 31.767 1.00 57.53 97 GLU A CA 1
ATOM 759 C C . GLU A 1 97 ? -37.601 -0.103 33.198 1.00 57.53 97 GLU A C 1
ATOM 761 O O . GLU A 1 97 ? -38.753 -0.261 33.588 1.00 57.53 97 GLU A O 1
ATOM 766 N N . LYS A 1 98 ? -36.565 -0.274 34.030 1.00 56.03 98 LYS A N 1
ATOM 767 C CA . LYS A 1 98 ? -36.744 -0.692 35.432 1.00 56.03 98 LYS A CA 1
ATOM 768 C C . LYS A 1 98 ? -37.292 0.398 36.352 1.00 56.03 98 LYS A C 1
ATOM 770 O O . LYS A 1 98 ? -37.779 0.063 37.427 1.00 56.03 98 LYS A O 1
ATOM 775 N N . ILE A 1 99 ? -37.165 1.671 35.979 1.00 52.97 99 ILE A N 1
ATOM 776 C CA . ILE A 1 99 ? -37.667 2.796 36.781 1.00 52.97 99 ILE A CA 1
ATO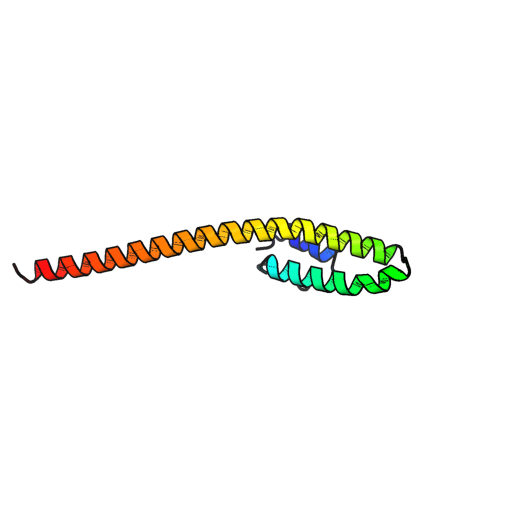M 777 C C . ILE A 1 99 ? -39.180 2.968 36.557 1.00 52.97 99 ILE A C 1
ATOM 779 O O . ILE A 1 99 ? -39.912 3.177 37.522 1.00 52.97 99 ILE A O 1
ATOM 783 N N . ASP A 1 100 ? -39.661 2.759 35.330 1.00 50.56 100 ASP A N 1
ATOM 784 C CA . ASP A 1 100 ? -41.088 2.840 34.977 1.00 50.56 100 ASP A CA 1
ATOM 785 C C . ASP A 1 100 ? -41.929 1.720 35.638 1.00 50.56 100 ASP A C 1
ATOM 787 O O . ASP A 1 100 ? -43.014 1.961 36.173 1.00 50.56 100 ASP A O 1
ATOM 791 N N . GLU A 1 101 ? -41.386 0.498 35.742 1.00 52.12 101 GLU A N 1
ATOM 792 C CA . GLU A 1 101 ? -42.039 -0.614 36.463 1.00 52.12 101 GLU A CA 1
ATOM 793 C C . GLU A 1 101 ? -42.142 -0.392 37.984 1.00 52.12 101 GLU A C 1
ATOM 795 O O . GLU A 1 101 ? -42.994 -0.994 38.648 1.00 52.12 101 GLU A O 1
ATOM 800 N N . THR A 1 102 ? -41.273 0.446 38.561 1.00 52.25 102 THR A N 1
ATOM 801 C CA . THR A 1 102 ? -41.332 0.795 39.989 1.00 52.25 102 THR A CA 1
ATOM 802 C C . THR A 1 102 ? -42.321 1.917 40.302 1.00 52.25 102 THR A C 1
ATOM 804 O O . THR A 1 102 ? -42.811 1.969 41.427 1.00 52.25 102 THR A O 1
ATOM 807 N N . GLU A 1 103 ? -42.672 2.768 39.334 1.00 50.50 103 GLU A N 1
ATOM 808 C CA . GLU A 1 103 ? -43.653 3.848 39.526 1.00 50.50 103 GLU A CA 1
ATOM 809 C C . GLU A 1 103 ? -45.106 3.374 39.352 1.00 50.50 103 GLU A C 1
ATOM 811 O O . GLU A 1 103 ? -46.007 3.920 39.978 1.00 50.50 103 GLU A O 1
ATOM 816 N N . THR A 1 104 ? -45.354 2.302 38.591 1.00 51.47 104 THR A N 1
ATOM 817 C CA . THR A 1 104 ? -46.714 1.763 38.363 1.00 51.47 104 THR A CA 1
ATOM 818 C C . THR A 1 104 ? -47.256 0.868 39.487 1.00 51.47 104 THR A C 1
ATOM 820 O O . THR A 1 104 ? -48.412 0.447 39.425 1.00 51.47 104 THR A O 1
ATOM 823 N N . LYS A 1 105 ? -46.455 0.554 40.515 1.00 49.81 105 LYS A N 1
ATOM 824 C CA . LYS A 1 105 ? -46.850 -0.319 41.642 1.00 49.81 105 LYS A CA 1
ATOM 825 C C . LYS A 1 105 ? -47.024 0.386 42.994 1.00 49.81 105 LYS A C 1
ATOM 827 O O . LYS A 1 105 ? -47.301 -0.317 43.966 1.00 49.81 105 LYS A O 1
ATOM 832 N N . ASN A 1 106 ? -46.896 1.714 43.063 1.00 48.47 106 ASN A N 1
ATOM 833 C CA . ASN A 1 106 ? -47.127 2.495 44.288 1.0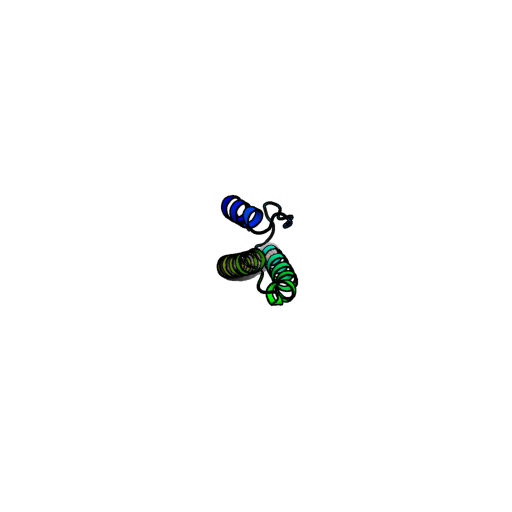0 48.47 106 ASN A CA 1
ATOM 834 C C . ASN A 1 106 ? -48.458 3.249 44.270 1.00 48.47 106 ASN A C 1
ATOM 836 O O . ASN A 1 106 ? -48.805 3.813 43.211 1.00 48.47 106 ASN A O 1
#

InterPro domains:
  IPR017266 Cyclin-dependent kinase 2-associated protein 1/2 [PF09806] (26-76)
  IPR017266 Cyclin-dependent kinase 2-associated protein 1/2 [PTHR22607] (1-78)

pLDDT: mean 79.16, std 13.04, range [48.47, 93.81]

Organism: NCBI:txid1561998

Foldseek 3Di:
DDDPVLVVLLCVLPVPDPDDPPPQLVVSLVVLVVVLVVLVVVCVVVDPVSVVSNVSSVVSSVVSVVVNVVVVVVVVVVVVVVVVVVVVVVVVVVVVVVVVVVVVPD

Sequence (106 aa):
MATHDELQTLMSVVPSLQVQEGTPYYDVLLQIIQEIGKEIRPTYTFNKVTCEKLKRHIQTAKILIKACQQEAENDKKKADAAIEAQRQQALAAAKSEKIDETETKN

Radius of gyration: 24.42 Å; chains: 1; bounding box: 65×24×64 Å

Secondary structure (DSSP, 8-state):
---HHHHHHHHHH-TT----TT--HHHHHHHHHHHHHHHHHHHTTT-HHHHHHHHHHHHHHHHHHHHHHHHHHHHHHHHHHHHHHHHHHHHHHHHHHHHHHHHTT-